Protein AF-A0A151K384-F1 (afdb_monomer_lite)

Sequence (86 aa):
LQMLEMVYGESAIKRRTVYKWVDRFKERREIVNDDARAGRPSTSRVDENIQRFGERMIAEKLGISNGSVQTILKEDLNMRKLFRQF

Structure (mmCIF, N/CA/C/O backbone):
data_AF-A0A151K384-F1
#
_entry.id   AF-A0A151K384-F1
#
loop_
_atom_site.group_PDB
_atom_site.id
_atom_site.type_symbol
_atom_site.label_atom_id
_atom_site.label_alt_id
_atom_site.label_comp_id
_atom_site.label_asym_id
_atom_site.label_entity_id
_atom_site.label_seq_id
_atom_site.pdbx_PDB_ins_code
_atom_site.Cartn_x
_atom_site.Cartn_y
_atom_site.Cartn_z
_atom_site.occupancy
_atom_site.B_iso_or_equiv
_atom_site.auth_seq_id
_atom_site.auth_comp_id
_atom_site.auth_asym_id
_atom_site.auth_atom_id
_atom_site.pdbx_PDB_model_num
ATOM 1 N N . LEU A 1 1 ? -14.736 3.509 21.229 1.00 81.75 1 LEU A N 1
ATOM 2 C CA . LEU A 1 1 ? -14.539 2.061 20.969 1.00 81.75 1 LEU A CA 1
ATOM 3 C C . LEU A 1 1 ? -15.599 1.224 21.668 1.00 81.75 1 LEU A C 1
ATOM 5 O O . LEU A 1 1 ? -16.240 0.455 20.975 1.00 81.75 1 LEU A O 1
ATOM 9 N N . GLN A 1 2 ? -15.889 1.478 22.950 1.00 88.25 2 GLN A N 1
ATOM 10 C CA . GLN A 1 2 ? -17.013 0.847 23.666 1.00 88.25 2 GLN A CA 1
ATOM 11 C C . GLN A 1 2 ? -18.360 0.944 22.926 1.00 88.25 2 GLN A C 1
ATOM 13 O O . GLN A 1 2 ? -19.106 -0.021 22.894 1.00 88.25 2 GLN A O 1
ATOM 18 N N . MET A 1 3 ? -18.654 2.063 22.249 1.00 93.12 3 MET A N 1
ATOM 19 C CA . MET A 1 3 ? -19.868 2.180 21.421 1.00 93.12 3 MET A CA 1
ATOM 20 C C . MET A 1 3 ? -19.892 1.209 20.228 1.00 93.12 3 MET A C 1
ATOM 22 O O . MET A 1 3 ? -20.949 0.699 19.883 1.00 93.12 3 MET A O 1
ATOM 26 N N . LEU A 1 4 ? -18.741 0.937 19.601 1.00 91.69 4 LEU A N 1
ATOM 27 C CA . LEU A 1 4 ? -18.658 -0.040 18.509 1.00 91.69 4 LEU A CA 1
ATOM 28 C C . LEU A 1 4 ? -18.821 -1.463 19.047 1.00 91.69 4 LEU A C 1
ATOM 30 O O . LEU A 1 4 ? -19.504 -2.263 18.425 1.00 91.69 4 LEU A O 1
ATOM 34 N N . GLU A 1 5 ? -18.243 -1.761 20.209 1.00 92.69 5 GLU A N 1
ATOM 35 C CA . GLU A 1 5 ? -18.420 -3.049 20.894 1.00 92.69 5 GLU A CA 1
ATOM 36 C C . GLU A 1 5 ? -19.876 -3.258 21.335 1.00 92.69 5 GLU A C 1
ATOM 38 O O . GLU A 1 5 ? -20.403 -4.353 21.198 1.00 92.69 5 GLU A O 1
ATOM 43 N N . MET A 1 6 ? -20.568 -2.207 21.778 1.00 94.81 6 MET A N 1
ATOM 44 C CA . MET A 1 6 ? -21.982 -2.280 22.157 1.00 94.81 6 MET A CA 1
ATOM 45 C C . MET A 1 6 ? -22.906 -2.588 20.968 1.00 94.81 6 MET A C 1
ATOM 47 O O . MET A 1 6 ? -23.903 -3.280 21.138 1.00 94.81 6 MET A O 1
ATOM 51 N N . VAL A 1 7 ? -22.589 -2.079 19.772 1.00 95.94 7 VAL A N 1
ATOM 52 C CA . VAL A 1 7 ? -23.419 -2.269 18.566 1.00 95.94 7 VAL A CA 1
ATOM 53 C C . VAL A 1 7 ? -23.049 -3.546 17.807 1.00 95.94 7 VAL A C 1
ATOM 55 O O . VAL A 1 7 ? -23.932 -4.243 17.318 1.00 95.94 7 VAL A O 1
ATOM 58 N N . TYR A 1 8 ? -21.755 -3.857 17.697 1.00 94.12 8 TYR A N 1
ATOM 59 C CA . TYR A 1 8 ? -21.246 -4.934 16.839 1.00 94.12 8 TYR A CA 1
ATOM 60 C C . TYR A 1 8 ? -20.691 -6.138 17.614 1.00 94.12 8 TYR A C 1
ATOM 62 O O . TYR A 1 8 ? -20.336 -7.141 16.993 1.00 94.12 8 TYR A O 1
ATOM 70 N N . GLY A 1 9 ? -20.598 -6.067 18.946 1.00 93.50 9 GLY A N 1
ATOM 71 C CA . GLY A 1 9 ? -20.098 -7.153 19.789 1.00 93.50 9 GLY A CA 1
ATOM 72 C C . GLY A 1 9 ? -18.723 -7.646 19.342 1.00 93.50 9 GLY A C 1
ATOM 73 O O . GLY A 1 9 ? -17.799 -6.864 19.119 1.00 93.50 9 GLY A O 1
ATOM 74 N N . GLU A 1 10 ? -18.607 -8.958 19.142 1.00 92.06 10 GLU A N 1
ATOM 75 C CA . GLU A 1 10 ? -17.383 -9.615 18.663 1.00 92.06 10 GLU A CA 1
ATOM 76 C C . GLU A 1 10 ? -17.010 -9.253 17.217 1.00 92.06 10 GLU A C 1
ATOM 78 O O . GLU A 1 10 ? -15.850 -9.373 16.825 1.00 92.06 10 GLU A O 1
ATOM 83 N N . SER A 1 11 ? -17.972 -8.764 16.429 1.00 94.00 11 SER A N 1
ATOM 84 C CA . SER A 1 11 ? -17.730 -8.282 15.063 1.00 94.00 11 SER A CA 1
ATOM 85 C C . SER A 1 11 ? -17.224 -6.837 15.025 1.00 94.00 11 SER A C 1
ATOM 87 O O . SER A 1 11 ? -16.970 -6.297 13.946 1.00 94.00 11 SER A O 1
ATOM 89 N N . ALA A 1 12 ? -17.065 -6.184 16.182 1.00 94.44 12 ALA A N 1
ATOM 90 C CA . ALA A 1 12 ? -16.532 -4.834 16.248 1.00 94.44 12 ALA A CA 1
ATOM 91 C C . ALA A 1 12 ? -15.098 -4.764 15.700 1.00 94.44 12 ALA A C 1
ATOM 93 O O . ALA A 1 12 ? -14.237 -5.612 15.950 1.00 94.44 12 ALA A O 1
ATOM 94 N N . ILE A 1 13 ? -14.816 -3.687 14.967 1.00 92.88 13 ILE A N 1
ATOM 95 C CA . ILE A 1 13 ? -13.483 -3.443 14.422 1.00 92.88 13 ILE A CA 1
ATOM 96 C C . ILE A 1 13 ? -12.481 -3.285 15.576 1.00 92.88 13 ILE A C 1
ATOM 98 O O . ILE A 1 13 ? -12.681 -2.497 16.503 1.00 92.88 13 ILE A O 1
ATOM 102 N N . LYS A 1 14 ? -11.349 -3.996 15.486 1.00 93.06 14 LYS A N 1
ATOM 103 C CA . LYS A 1 14 ? -10.276 -3.953 16.492 1.00 93.06 14 LYS A CA 1
ATOM 104 C C . LYS A 1 14 ? -9.788 -2.522 16.733 1.00 93.06 14 LYS A C 1
ATOM 106 O O . LYS A 1 14 ? -9.577 -1.760 15.786 1.00 93.06 14 LYS A O 1
ATOM 111 N N . ARG A 1 15 ? -9.459 -2.201 17.994 1.00 92.12 15 ARG A N 1
ATOM 112 C CA . ARG A 1 15 ? -8.964 -0.872 18.413 1.00 92.12 15 ARG A CA 1
ATOM 113 C C . ARG A 1 15 ? -7.860 -0.314 17.504 1.00 92.12 15 ARG A C 1
ATOM 115 O O . ARG A 1 15 ? -7.936 0.842 17.105 1.00 92.12 15 ARG A O 1
ATOM 122 N N . ARG A 1 16 ? -6.862 -1.135 17.140 1.00 93.94 16 ARG A N 1
ATOM 123 C CA . ARG A 1 16 ? -5.744 -0.729 16.258 1.00 93.94 16 ARG A CA 1
ATOM 124 C C . ARG A 1 16 ? -6.220 -0.227 14.892 1.00 93.94 16 ARG A C 1
ATOM 126 O O . ARG A 1 16 ? -5.703 0.766 14.394 1.00 93.94 16 ARG A O 1
ATOM 133 N N . THR A 1 17 ? -7.209 -0.892 14.304 1.00 93.12 17 THR A N 1
ATOM 134 C CA . THR A 1 17 ? -7.761 -0.512 13.000 1.00 93.12 17 THR A CA 1
ATOM 135 C C . THR A 1 17 ? -8.538 0.798 13.102 1.00 93.12 17 THR A C 1
ATOM 137 O O . THR A 1 17 ? -8.389 1.648 12.233 1.00 93.12 17 THR A O 1
ATOM 140 N N . VAL A 1 18 ? -9.293 1.012 14.185 1.00 93.19 18 VAL A N 1
ATOM 141 C CA . VAL A 1 18 ? -10.003 2.281 14.418 1.00 93.19 18 VAL A CA 1
ATOM 142 C C . VAL A 1 18 ? -9.033 3.457 14.529 1.00 93.19 18 VAL A C 1
ATOM 144 O O . VAL A 1 18 ? -9.252 4.471 13.878 1.00 93.19 18 VAL A O 1
ATOM 147 N N . TYR A 1 19 ? -7.931 3.322 15.275 1.00 94.38 19 TYR A N 1
ATOM 148 C CA . TYR A 1 19 ? -6.931 4.396 15.357 1.00 94.38 19 TYR A CA 1
ATOM 149 C C . TYR A 1 19 ? -6.283 4.700 14.000 1.00 94.38 19 TYR A C 1
ATOM 151 O O . TYR A 1 19 ? -6.175 5.865 13.636 1.00 94.38 19 TYR A O 1
ATOM 159 N N . LYS A 1 20 ? -5.973 3.672 13.197 1.00 93.94 20 LYS A N 1
ATOM 160 C CA . LYS A 1 20 ? -5.476 3.864 11.823 1.00 93.94 20 LYS A CA 1
ATOM 161 C C . LYS A 1 20 ? -6.445 4.691 10.963 1.00 93.94 20 LYS A C 1
ATOM 163 O O . LYS A 1 20 ? -6.006 5.517 10.168 1.00 93.94 20 LYS A O 1
ATOM 168 N N . TRP A 1 21 ? -7.752 4.472 11.106 1.00 92.69 21 TRP A N 1
ATOM 169 C CA . TRP A 1 21 ? -8.775 5.259 10.411 1.00 92.69 21 TRP A CA 1
ATOM 170 C C . TRP A 1 21 ? -8.892 6.689 10.942 1.00 92.69 21 TRP A C 1
ATOM 172 O 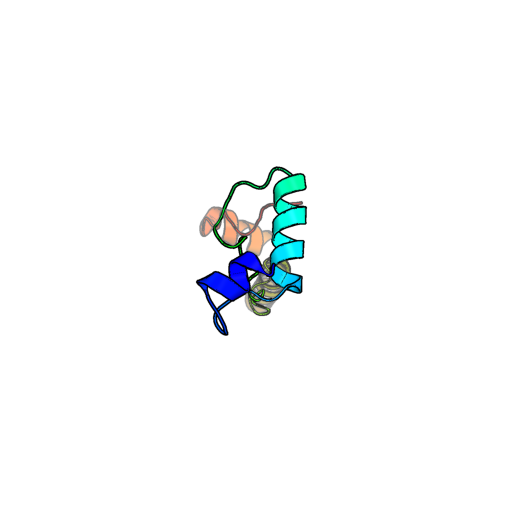O . TRP A 1 21 ? -9.042 7.611 10.146 1.00 92.69 21 TRP A O 1
ATOM 182 N N . VAL A 1 22 ? -8.773 6.888 12.259 1.00 92.75 22 VAL A N 1
ATOM 183 C CA . VAL A 1 22 ? -8.751 8.227 12.872 1.00 92.75 22 VAL A CA 1
ATOM 184 C C . VAL A 1 22 ? -7.586 9.059 12.335 1.00 92.75 22 VAL A C 1
ATOM 186 O O . VAL A 1 22 ? -7.782 10.228 12.011 1.00 92.75 22 VAL A O 1
ATOM 189 N N . ASP A 1 23 ? -6.397 8.474 12.199 1.00 94.81 23 ASP A N 1
ATOM 190 C CA . ASP A 1 23 ? -5.231 9.192 11.675 1.00 94.81 23 ASP A CA 1
ATOM 191 C C . ASP A 1 23 ? -5.409 9.558 10.196 1.00 94.81 23 ASP A C 1
ATOM 193 O O . ASP A 1 23 ? -5.218 10.712 9.822 1.00 94.81 23 ASP A O 1
ATOM 197 N N . ARG A 1 24 ? -5.927 8.635 9.377 1.00 94.00 24 ARG A N 1
ATOM 198 C CA . ARG A 1 24 ? -6.284 8.918 7.974 1.00 94.00 24 ARG A CA 1
ATOM 199 C C . ARG A 1 24 ? -7.323 10.027 7.841 1.00 94.00 24 ARG A C 1
ATOM 201 O O . ARG A 1 24 ? -7.237 10.862 6.945 1.00 94.00 24 ARG A O 1
ATOM 208 N N . PHE A 1 25 ? -8.300 10.062 8.741 1.00 91.25 25 PHE A N 1
ATOM 209 C CA . PHE A 1 25 ? -9.301 11.120 8.744 1.00 91.25 25 PHE A CA 1
ATOM 210 C C . PHE A 1 25 ? -8.685 12.486 9.088 1.00 91.25 25 PHE A C 1
ATOM 212 O O . PHE A 1 25 ? -9.003 13.481 8.441 1.00 91.25 25 PHE A O 1
ATOM 219 N N . LYS A 1 26 ? -7.741 12.543 10.041 1.00 95.12 26 LYS A N 1
ATOM 220 C CA . LYS A 1 26 ? -6.969 13.770 10.335 1.00 95.12 26 LYS A CA 1
ATOM 221 C C . LYS A 1 26 ? -6.135 14.235 9.138 1.00 95.12 26 LYS A C 1
ATOM 223 O O . LYS A 1 26 ? -5.985 15.435 8.935 1.00 95.12 26 LYS A O 1
ATOM 228 N N . GLU A 1 27 ? -5.653 13.300 8.323 1.00 95.31 27 GLU A N 1
ATOM 229 C CA . GLU A 1 27 ? -4.972 13.561 7.046 1.00 95.31 27 GLU A CA 1
ATOM 230 C C . GLU A 1 27 ? -5.935 13.984 5.914 1.00 95.31 27 GLU A C 1
ATOM 232 O O . GLU A 1 27 ? -5.518 14.109 4.765 1.00 95.31 27 GLU A O 1
ATOM 237 N N . ARG A 1 28 ? -7.220 14.229 6.220 1.00 93.25 28 ARG A N 1
ATOM 238 C CA . ARG A 1 28 ? -8.284 14.593 5.265 1.00 93.25 28 ARG A CA 1
ATOM 239 C C . ARG A 1 28 ? -8.554 13.526 4.197 1.00 93.25 28 ARG A C 1
ATOM 241 O O . ARG A 1 28 ? -9.048 13.829 3.113 1.00 93.25 28 ARG A O 1
ATOM 248 N N . ARG A 1 29 ? -8.255 12.257 4.487 1.00 91.19 29 ARG A N 1
ATOM 249 C CA . ARG A 1 29 ? -8.585 11.131 3.607 1.00 91.19 29 ARG A CA 1
ATOM 250 C C . ARG A 1 29 ? -10.031 10.702 3.842 1.00 91.19 29 ARG A C 1
ATOM 252 O O . ARG A 1 29 ? -10.316 9.929 4.751 1.00 91.19 29 ARG A O 1
ATOM 259 N N . GLU A 1 30 ? -10.931 11.175 2.986 1.00 89.38 30 GLU A N 1
A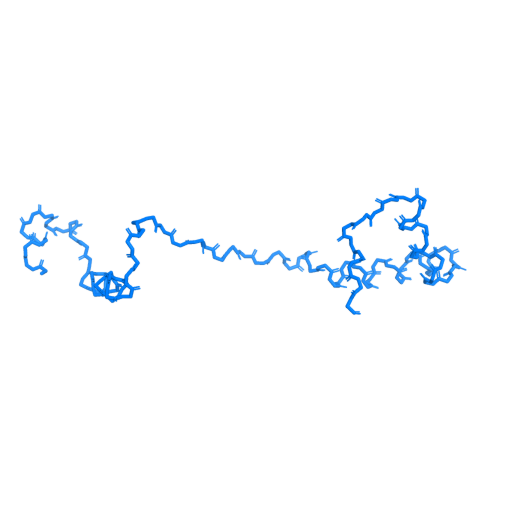TOM 260 C CA . GLU A 1 30 ? -12.377 10.885 3.059 1.00 89.38 30 GLU A CA 1
ATOM 261 C C . GLU A 1 30 ? -12.801 9.628 2.278 1.00 89.38 30 GLU A C 1
ATOM 263 O O . GLU A 1 30 ? -13.925 9.147 2.405 1.00 89.38 30 GLU A O 1
ATOM 268 N N . ILE A 1 31 ? -11.899 9.058 1.475 1.00 90.75 31 ILE A N 1
ATOM 269 C CA . ILE A 1 31 ? -12.160 7.828 0.717 1.00 90.75 31 ILE A CA 1
ATOM 270 C C . ILE A 1 31 ? -12.359 6.673 1.706 1.00 90.75 31 ILE A C 1
ATOM 272 O O . ILE A 1 31 ? -11.524 6.467 2.580 1.00 90.75 31 ILE A O 1
ATOM 276 N N . VAL A 1 32 ? -13.436 5.897 1.570 1.00 89.06 32 VAL A N 1
ATOM 277 C CA . VAL A 1 32 ? -13.709 4.719 2.426 1.00 89.06 32 VAL A CA 1
ATOM 278 C C . VAL A 1 32 ? -13.152 3.426 1.820 1.00 89.06 32 VAL A C 1
ATOM 280 O O . VAL A 1 32 ? -12.875 2.464 2.531 1.00 89.06 32 VAL A O 1
ATOM 283 N N . ASN A 1 33 ? -12.926 3.405 0.508 1.00 90.50 33 ASN A N 1
ATOM 284 C CA . ASN A 1 33 ? -12.347 2.252 -0.179 1.00 90.50 33 ASN A CA 1
ATOM 285 C C . ASN A 1 33 ? -10.900 1.998 0.260 1.00 90.50 33 ASN A C 1
ATOM 287 O O . ASN A 1 33 ? -10.222 2.907 0.740 1.00 90.50 33 ASN A O 1
ATOM 291 N N . ASP A 1 34 ? -10.410 0.772 0.081 1.00 86.75 34 ASP A N 1
ATOM 292 C CA . ASP A 1 34 ? -8.991 0.454 0.261 1.00 86.75 34 ASP A CA 1
ATOM 293 C C . ASP A 1 34 ? -8.125 1.284 -0.700 1.00 86.75 34 ASP A C 1
ATOM 295 O O . ASP A 1 34 ? -8.522 1.567 -1.832 1.00 86.75 34 ASP A O 1
ATOM 299 N N . ASP A 1 35 ? -6.918 1.654 -0.261 1.00 85.69 35 ASP A N 1
ATOM 300 C CA . ASP A 1 35 ? -5.924 2.200 -1.188 1.00 85.69 35 ASP A CA 1
ATOM 301 C C . ASP A 1 35 ? -5.547 1.133 -2.223 1.00 85.69 35 ASP A C 1
ATOM 303 O O . ASP A 1 35 ? -5.663 -0.073 -1.970 1.00 85.69 35 ASP A O 1
ATOM 307 N N . ALA A 1 36 ? -5.039 1.575 -3.375 1.00 85.75 36 ALA A N 1
ATOM 308 C CA . ALA A 1 36 ? -4.475 0.665 -4.358 1.00 85.75 36 ALA A CA 1
ATOM 309 C C . ALA A 1 36 ? -3.446 -0.247 -3.675 1.00 85.75 36 ALA A C 1
ATOM 311 O O . ALA A 1 36 ? -2.442 0.207 -3.121 1.00 85.75 36 ALA A O 1
ATOM 312 N N . ARG A 1 37 ? -3.714 -1.554 -3.685 1.00 82.88 37 ARG A N 1
ATOM 313 C CA . ARG A 1 37 ? -2.774 -2.532 -3.148 1.00 82.88 37 ARG A CA 1
ATOM 314 C C . ARG A 1 37 ? -1.591 -2.578 -4.099 1.00 82.88 37 ARG A C 1
ATOM 316 O O . ARG A 1 37 ? -1.778 -2.794 -5.296 1.00 82.88 37 ARG A O 1
ATOM 323 N N . ALA A 1 38 ? -0.385 -2.406 -3.567 1.00 74.12 38 ALA A N 1
ATOM 324 C CA . ALA A 1 38 ? 0.814 -2.770 -4.299 1.00 74.12 38 ALA A CA 1
ATOM 325 C C . ALA A 1 38 ? 0.708 -4.269 -4.605 1.00 74.12 38 ALA A C 1
ATOM 327 O O . ALA A 1 38 ? 0.858 -5.116 -3.722 1.00 74.12 38 ALA A O 1
ATOM 328 N N . GLY A 1 39 ? 0.336 -4.594 -5.842 1.00 77.38 39 GLY A N 1
ATOM 329 C CA . GLY A 1 39 ? 0.389 -5.962 -6.326 1.00 77.38 39 GLY A CA 1
ATOM 330 C C . GLY A 1 39 ? 1.827 -6.465 -6.254 1.00 77.38 39 GLY A C 1
ATOM 331 O O . GLY A 1 39 ? 2.775 -5.680 -6.197 1.00 77.38 39 GLY A O 1
ATOM 332 N N . ARG A 1 40 ? 2.009 -7.785 -6.276 1.00 72.00 40 ARG A N 1
ATOM 333 C CA . ARG A 1 40 ? 3.347 -8.359 -6.429 1.00 72.00 40 ARG A CA 1
ATOM 334 C C . ARG A 1 40 ? 3.957 -7.807 -7.729 1.00 72.00 40 ARG A C 1
ATOM 336 O O . ARG A 1 40 ? 3.360 -8.031 -8.785 1.00 72.00 40 ARG A O 1
ATOM 343 N N . PRO A 1 41 ? 5.122 -7.135 -7.694 1.00 60.28 41 PRO A N 1
ATOM 344 C CA . PRO A 1 41 ? 5.842 -6.835 -8.919 1.00 60.28 41 PRO A CA 1
ATOM 345 C C . PRO A 1 41 ? 6.136 -8.168 -9.608 1.00 60.28 41 PRO A C 1
ATOM 347 O O . PRO A 1 41 ? 6.687 -9.083 -8.989 1.00 60.28 41 PRO A O 1
ATOM 350 N N . SER A 1 42 ? 5.722 -8.319 -10.865 1.00 54.44 42 SER A N 1
ATOM 351 C CA . SER A 1 42 ? 6.087 -9.506 -11.630 1.00 54.44 42 SER A CA 1
ATOM 352 C C . SER A 1 42 ? 7.596 -9.474 -11.843 1.00 54.44 42 SER A C 1
ATOM 354 O O . SER A 1 42 ? 8.099 -8.712 -12.662 1.00 54.44 42 SER A O 1
ATOM 356 N N . THR A 1 43 ? 8.335 -10.314 -11.122 1.00 53.09 43 THR A N 1
ATOM 357 C CA . THR A 1 43 ? 9.796 -10.445 -11.258 1.00 53.09 43 THR A CA 1
ATOM 358 C C . THR A 1 43 ? 10.220 -10.946 -12.643 1.00 53.09 43 THR A C 1
ATOM 360 O O . THR A 1 43 ? 11.399 -10.911 -12.969 1.00 53.09 43 THR A O 1
ATOM 363 N N . SER A 1 44 ? 9.268 -11.393 -13.470 1.00 53.22 44 SER A N 1
ATOM 364 C CA . SER A 1 44 ? 9.489 -11.779 -14.871 1.00 53.22 44 SER A CA 1
ATOM 365 C C . SER A 1 44 ? 9.405 -10.611 -15.861 1.00 53.22 44 SER A C 1
ATOM 367 O O . SER A 1 44 ? 9.798 -10.763 -17.014 1.00 53.22 44 SER A O 1
ATOM 369 N N . ARG A 1 45 ? 8.882 -9.453 -15.437 1.00 50.53 45 ARG A N 1
ATOM 370 C CA . ARG A 1 45 ? 8.635 -8.290 -16.296 1.00 50.53 45 ARG A CA 1
ATOM 371 C C . ARG A 1 45 ? 9.100 -7.002 -15.631 1.00 50.53 45 ARG A C 1
ATOM 373 O O . ARG A 1 45 ? 8.292 -6.155 -15.268 1.00 50.53 45 ARG A O 1
ATOM 380 N N . VAL A 1 46 ? 10.409 -6.873 -15.461 1.00 57.62 46 VAL A N 1
ATOM 381 C CA . VAL A 1 46 ? 11.027 -5.559 -15.259 1.00 57.62 46 VAL A CA 1
ATOM 382 C C . VAL A 1 46 ? 11.433 -5.072 -16.646 1.00 57.62 46 VAL A C 1
ATOM 384 O O . VAL A 1 46 ? 12.208 -5.760 -17.313 1.00 57.62 46 VAL A O 1
ATOM 387 N N . ASP A 1 47 ? 10.872 -3.947 -17.097 1.00 58.88 47 ASP A N 1
ATOM 388 C CA . ASP A 1 47 ? 11.057 -3.425 -18.464 1.00 58.88 47 ASP A CA 1
ATOM 389 C C . ASP A 1 47 ? 12.544 -3.296 -18.833 1.00 58.88 47 ASP A C 1
ATOM 391 O O . ASP A 1 47 ? 12.952 -3.690 -19.923 1.00 58.88 47 ASP A O 1
ATOM 395 N N . GLU A 1 48 ? 13.3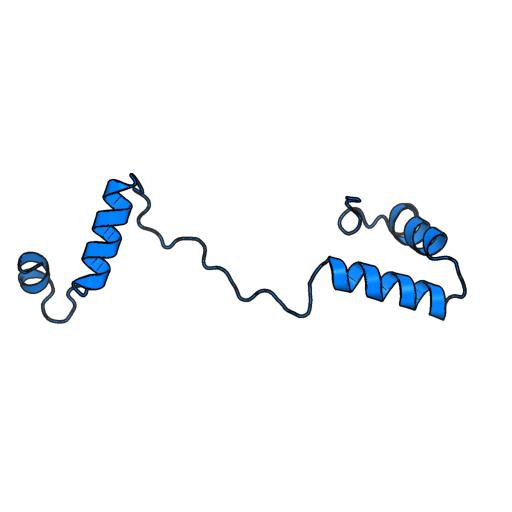72 -2.883 -17.872 1.00 58.69 48 GLU A N 1
ATOM 396 C CA . GLU A 1 48 ? 14.826 -2.765 -18.018 1.00 58.69 48 GLU A CA 1
ATOM 397 C C . GLU A 1 48 ? 15.512 -4.107 -18.341 1.00 58.69 48 GLU A C 1
ATOM 399 O O . GLU A 1 48 ? 16.380 -4.183 -19.214 1.00 58.69 48 GLU A O 1
ATOM 404 N N . ASN A 1 49 ? 15.088 -5.195 -17.688 1.00 59.59 49 ASN A N 1
ATOM 405 C CA . ASN A 1 49 ? 15.667 -6.524 -17.897 1.00 59.59 49 ASN A CA 1
ATOM 406 C C . ASN A 1 49 ? 15.195 -7.151 -19.214 1.00 5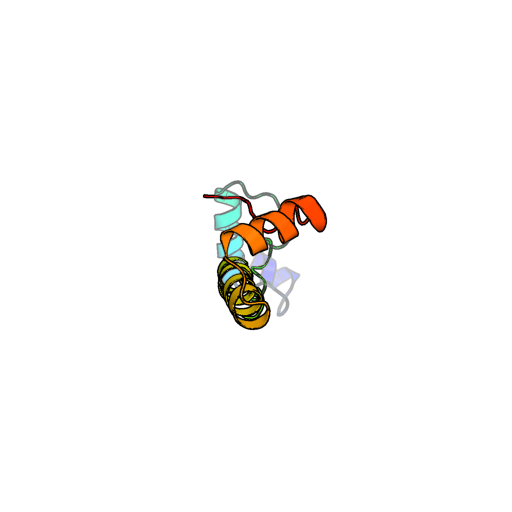9.59 49 ASN A C 1
ATOM 408 O O . ASN A 1 49 ? 15.986 -7.813 -19.886 1.00 59.59 49 ASN A O 1
ATOM 412 N N . ILE A 1 50 ? 13.934 -6.934 -19.604 1.00 61.97 50 ILE A N 1
ATOM 413 C CA . ILE A 1 50 ? 13.391 -7.420 -20.884 1.00 61.97 50 ILE A CA 1
ATOM 414 C C . ILE A 1 50 ? 14.097 -6.736 -22.052 1.00 61.97 50 ILE A C 1
ATOM 416 O O . ILE A 1 50 ? 14.510 -7.403 -23.000 1.00 61.97 50 ILE A O 1
ATOM 420 N N . GLN A 1 51 ? 14.256 -5.419 -21.965 1.00 63.25 51 GLN A N 1
ATOM 421 C CA . GLN A 1 51 ? 14.852 -4.617 -23.019 1.00 63.25 51 GLN A CA 1
ATOM 422 C C . GLN A 1 51 ? 16.338 -4.957 -23.201 1.00 63.25 51 GLN A C 1
ATOM 424 O O . GLN A 1 51 ? 16.773 -5.355 -24.283 1.00 63.25 51 GLN A O 1
ATOM 429 N N . ARG A 1 52 ? 17.111 -4.914 -22.110 1.00 63.38 52 ARG A N 1
ATOM 430 C CA . ARG A 1 52 ? 18.566 -5.095 -22.165 1.00 63.38 52 ARG A CA 1
ATOM 431 C C . ARG A 1 52 ? 18.990 -6.530 -22.485 1.00 63.38 52 ARG A C 1
ATOM 433 O O . ARG A 1 52 ? 19.976 -6.730 -23.194 1.00 63.38 52 ARG A O 1
ATOM 440 N N . PHE A 1 53 ? 18.270 -7.534 -21.976 1.00 66.12 53 PHE A N 1
ATOM 441 C CA . PHE A 1 53 ? 18.570 -8.940 -22.271 1.00 66.12 53 PHE A CA 1
ATOM 442 C C . PHE A 1 53 ? 18.069 -9.354 -23.661 1.00 66.12 53 PHE A C 1
ATOM 444 O O . PHE A 1 53 ? 18.765 -10.079 -24.373 1.00 66.12 53 PHE A O 1
ATOM 451 N N . GLY A 1 54 ? 16.895 -8.858 -24.067 1.00 73.31 54 GLY A N 1
ATOM 452 C CA . GLY A 1 54 ? 16.300 -9.139 -25.371 1.00 73.31 54 GLY A CA 1
ATOM 453 C C . GLY A 1 54 ? 17.145 -8.614 -26.527 1.00 73.31 54 GLY A C 1
ATOM 454 O O . GLY A 1 54 ? 17.497 -9.385 -27.415 1.00 73.31 54 GLY A O 1
ATOM 455 N N . GLU A 1 55 ? 17.538 -7.338 -26.496 1.00 76.62 55 GLU A N 1
ATOM 456 C CA . GLU A 1 55 ? 18.314 -6.719 -27.582 1.00 76.62 55 GLU A CA 1
ATOM 457 C C . GLU A 1 55 ? 19.655 -7.409 -27.810 1.00 76.62 55 GLU A C 1
ATOM 459 O O . GLU A 1 55 ? 19.984 -7.755 -28.944 1.00 76.62 55 GLU A O 1
ATOM 464 N N . ARG A 1 56 ? 20.401 -7.669 -26.729 1.00 79.88 56 ARG A N 1
ATOM 465 C CA . ARG A 1 56 ? 21.723 -8.293 -26.827 1.00 79.88 56 ARG A CA 1
ATOM 466 C C . ARG A 1 56 ? 21.638 -9.715 -27.379 1.00 79.88 56 ARG A C 1
ATOM 468 O O . ARG A 1 56 ? 22.460 -10.083 -28.209 1.00 79.88 56 ARG A O 1
ATOM 475 N N . MET A 1 57 ? 20.638 -10.497 -26.965 1.00 81.62 57 MET A N 1
ATOM 476 C CA . MET A 1 57 ? 20.435 -11.840 -27.519 1.00 81.62 57 MET A CA 1
ATOM 477 C C . MET A 1 57 ? 20.020 -11.814 -28.990 1.00 81.62 57 MET A C 1
ATOM 479 O O . MET A 1 57 ? 20.431 -12.690 -29.748 1.00 81.62 57 MET A O 1
ATOM 483 N N . ILE A 1 58 ? 19.191 -10.850 -29.400 1.00 83.38 58 ILE A N 1
ATOM 484 C CA . ILE A 1 58 ? 18.773 -10.711 -30.801 1.00 83.38 58 ILE A CA 1
ATOM 485 C C . ILE A 1 58 ? 19.978 -10.326 -31.665 1.00 83.38 58 ILE A C 1
ATOM 487 O O . ILE A 1 58 ? 20.200 -10.951 -32.699 1.00 83.38 58 ILE A O 1
ATOM 491 N N . ALA A 1 59 ? 20.783 -9.363 -31.213 1.00 86.00 59 ALA A N 1
ATOM 492 C CA . ALA A 1 59 ? 22.015 -8.949 -31.877 1.00 86.00 59 ALA A CA 1
ATOM 493 C C . ALA A 1 59 ? 22.995 -10.117 -32.047 1.00 86.00 59 ALA A C 1
ATOM 495 O O . ALA A 1 59 ? 23.488 -10.352 -33.146 1.00 86.00 59 ALA A O 1
ATOM 496 N N . GLU A 1 60 ? 23.219 -10.898 -30.988 1.00 86.88 60 GLU A N 1
ATOM 497 C CA . GLU A 1 60 ? 24.110 -12.062 -31.011 1.00 86.88 60 GLU A CA 1
ATOM 498 C C . GLU A 1 60 ? 23.596 -13.173 -31.938 1.00 86.88 60 GLU A C 1
ATOM 500 O O . GLU A 1 60 ? 24.353 -13.704 -32.746 1.00 86.88 60 GLU A O 1
ATOM 505 N N . LYS A 1 61 ? 22.296 -13.496 -31.880 1.00 89.25 61 LYS A N 1
ATOM 506 C CA . LYS A 1 61 ? 21.684 -14.530 -32.734 1.00 89.25 61 LYS A CA 1
ATOM 507 C C . LYS A 1 61 ? 21.668 -14.157 -34.213 1.00 89.25 61 LYS A C 1
ATOM 509 O O . LYS A 1 61 ? 21.780 -15.045 -35.052 1.00 89.25 61 LYS A O 1
ATOM 514 N N . LEU A 1 62 ? 21.462 -12.880 -34.526 1.00 86.94 62 LEU A N 1
ATOM 515 C CA . LEU A 1 62 ? 21.366 -12.392 -35.902 1.00 86.94 62 LEU A CA 1
ATOM 516 C C . LEU A 1 62 ? 22.704 -11.864 -36.441 1.00 86.94 62 LEU A C 1
ATOM 518 O O . LEU A 1 62 ? 22.793 -11.563 -37.627 1.00 86.94 62 LEU A O 1
ATOM 522 N N . GLY A 1 63 ? 23.735 -11.751 -35.599 1.00 89.75 63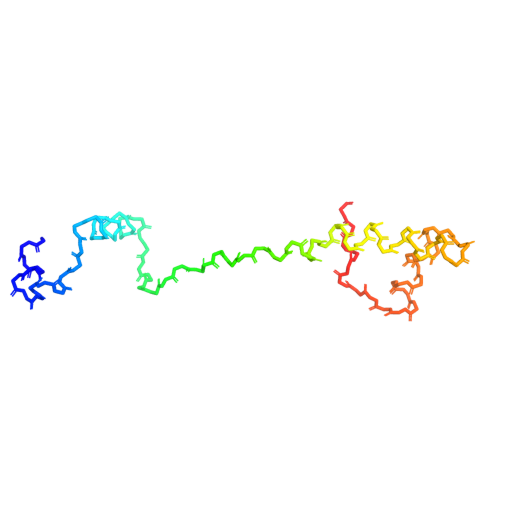 GLY A N 1
ATOM 523 C CA . GLY A 1 63 ? 25.045 -11.219 -35.980 1.00 89.75 63 GLY A CA 1
ATOM 524 C C . GLY A 1 63 ? 25.020 -9.739 -36.373 1.00 89.75 63 GLY A C 1
ATOM 525 O O . GLY A 1 63 ? 25.861 -9.300 -37.155 1.00 89.75 63 GLY A O 1
ATOM 526 N N . ILE A 1 64 ? 24.053 -8.968 -35.869 1.00 89.88 64 ILE A N 1
ATOM 527 C CA . ILE A 1 64 ? 23.862 -7.550 -36.209 1.00 89.88 64 ILE A CA 1
ATOM 528 C C . ILE A 1 64 ? 24.137 -6.652 -35.004 1.00 89.88 64 ILE A C 1
ATOM 530 O O . ILE A 1 64 ? 24.119 -7.092 -33.858 1.00 89.88 64 ILE A O 1
ATOM 534 N N . SER A 1 65 ? 24.390 -5.367 -35.250 1.00 89.56 65 SER A N 1
ATOM 535 C CA . SER A 1 65 ? 24.660 -4.420 -34.165 1.00 89.56 65 SER A CA 1
ATOM 536 C C . SER A 1 65 ? 23.415 -4.162 -33.301 1.00 89.56 65 SER A C 1
ATOM 538 O O . SER A 1 65 ? 22.292 -4.156 -33.808 1.00 89.56 65 SER A O 1
ATOM 540 N N . ASN A 1 66 ? 23.606 -3.855 -32.011 1.00 83.00 66 ASN A N 1
ATOM 541 C CA . ASN A 1 66 ? 22.506 -3.439 -31.126 1.00 83.00 66 ASN A CA 1
ATOM 542 C C . ASN A 1 66 ? 21.743 -2.222 -31.682 1.00 83.00 66 ASN A C 1
ATOM 544 O O . ASN A 1 66 ? 20.527 -2.155 -31.547 1.00 83.00 66 ASN A O 1
ATOM 548 N N . GLY A 1 67 ? 22.436 -1.285 -32.342 1.00 84.94 67 GLY A N 1
ATOM 549 C CA . GLY A 1 67 ? 21.794 -0.138 -32.993 1.00 84.94 67 GLY A CA 1
ATOM 550 C C . GLY A 1 67 ? 20.831 -0.571 -34.100 1.00 84.94 67 GLY A C 1
ATOM 551 O O . GLY A 1 67 ? 19.700 -0.102 -34.146 1.00 84.94 67 GLY A O 1
ATOM 552 N N . SER A 1 68 ? 21.232 -1.545 -34.920 1.00 86.81 68 SER A N 1
ATOM 553 C CA . SER A 1 68 ? 20.373 -2.132 -35.957 1.00 86.81 68 SER A CA 1
ATOM 554 C C . SER A 1 68 ? 19.151 -2.836 -35.360 1.00 86.81 68 SER A C 1
ATOM 556 O O . SER A 1 68 ? 18.048 -2.674 -35.872 1.00 86.81 68 SER A O 1
ATOM 558 N N . VAL A 1 69 ? 19.314 -3.565 -34.248 1.00 87.00 69 VAL A N 1
ATOM 559 C CA . VAL A 1 69 ? 18.183 -4.172 -33.521 1.00 87.00 69 VAL A CA 1
ATOM 560 C C . VAL A 1 69 ? 17.202 -3.098 -33.048 1.00 87.00 69 VAL A C 1
ATOM 562 O O . VAL A 1 69 ? 15.996 -3.249 -33.224 1.00 87.00 69 VAL A O 1
ATOM 565 N N . GLN A 1 70 ? 17.699 -1.992 -32.489 1.00 83.06 70 GLN A N 1
ATOM 566 C CA . GLN A 1 70 ? 16.852 -0.888 -32.030 1.00 83.06 70 GLN A CA 1
ATOM 567 C C . GLN A 1 70 ? 16.093 -0.215 -33.176 1.00 83.06 70 GLN A C 1
ATOM 569 O O . GLN A 1 70 ? 14.909 0.081 -33.010 1.00 83.06 70 GLN A O 1
ATOM 574 N N . THR A 1 71 ? 16.739 -0.006 -34.325 1.00 85.25 71 THR A N 1
ATOM 575 C CA . THR A 1 71 ? 16.095 0.516 -35.538 1.00 85.25 71 THR A CA 1
ATOM 576 C C . THR A 1 71 ? 14.971 -0.410 -35.995 1.00 85.25 71 THR A C 1
ATOM 578 O O . THR A 1 71 ? 13.838 0.043 -36.112 1.00 85.25 71 THR A O 1
ATOM 581 N N . ILE A 1 72 ? 15.227 -1.716 -36.123 1.00 85.88 72 ILE A N 1
ATOM 582 C CA . ILE A 1 72 ? 14.212 -2.690 -36.559 1.00 85.88 72 ILE A CA 1
ATOM 583 C C . ILE A 1 72 ? 13.028 -2.735 -35.585 1.00 85.88 72 ILE A C 1
ATOM 585 O O . ILE A 1 72 ? 11.867 -2.699 -35.990 1.00 85.88 72 ILE A O 1
ATOM 589 N N . LEU A 1 73 ? 13.293 -2.777 -34.275 1.00 83.44 73 LEU A N 1
ATOM 590 C CA . LEU A 1 73 ? 12.230 -2.815 -33.266 1.00 83.44 73 LEU A CA 1
ATOM 591 C C . LEU A 1 73 ? 11.360 -1.546 -33.294 1.00 83.44 73 LEU A C 1
ATOM 593 O O . LEU A 1 73 ? 10.141 -1.628 -33.114 1.00 83.44 73 LEU A O 1
ATOM 597 N N . LYS A 1 74 ? 11.965 -0.370 -33.500 1.00 81.44 74 LYS A N 1
ATOM 598 C CA . LYS A 1 74 ? 11.265 0.922 -33.473 1.00 81.44 74 LYS A CA 1
ATOM 599 C C . LYS A 1 74 ? 10.581 1.267 -34.793 1.00 81.44 74 LYS A C 1
ATOM 601 O O . LYS A 1 74 ? 9.433 1.704 -34.762 1.00 81.44 74 LYS A O 1
ATOM 606 N N . GLU A 1 75 ? 11.276 1.108 -35.911 1.00 82.62 75 GLU A N 1
ATOM 607 C CA . GLU A 1 75 ? 10.879 1.624 -37.225 1.00 82.62 75 GLU A CA 1
ATOM 608 C C . GLU A 1 75 ? 10.136 0.564 -38.040 1.00 82.62 75 GLU A C 1
ATOM 610 O O . GLU A 1 75 ? 9.028 0.831 -38.505 1.00 82.62 75 GLU A O 1
ATOM 615 N N . ASP A 1 76 ? 10.667 -0.659 -38.114 1.00 83.81 76 ASP A N 1
ATOM 616 C CA . ASP A 1 76 ? 10.068 -1.735 -38.917 1.00 83.81 76 ASP A CA 1
ATOM 617 C C . ASP A 1 76 ? 8.937 -2.460 -38.170 1.00 83.81 76 ASP A C 1
ATOM 619 O O . ASP A 1 76 ? 7.908 -2.811 -38.749 1.00 83.81 76 ASP A O 1
ATOM 623 N N . LEU A 1 77 ? 9.105 -2.670 -36.858 1.00 82.00 77 LEU A N 1
ATOM 624 C CA . LEU A 1 77 ? 8.149 -3.390 -36.002 1.00 82.00 77 LEU A CA 1
ATOM 625 C C . LEU A 1 77 ? 7.271 -2.465 -35.143 1.00 82.00 77 LEU A C 1
ATOM 627 O O . LEU A 1 77 ? 6.387 -2.938 -34.424 1.00 82.00 77 LEU A O 1
ATOM 631 N N . ASN A 1 78 ? 7.473 -1.146 -35.234 1.00 72.25 78 ASN A N 1
ATOM 632 C CA . ASN A 1 78 ? 6.629 -0.107 -34.633 1.00 72.25 78 ASN A CA 1
ATOM 633 C C . ASN A 1 78 ? 6.399 -0.259 -33.108 1.00 72.25 78 ASN A C 1
ATOM 635 O O . ASN A 1 78 ? 5.331 0.084 -32.578 1.00 72.25 78 ASN A O 1
ATOM 639 N N . MET A 1 79 ? 7.392 -0.775 -32.370 1.00 77.12 79 MET A N 1
ATOM 640 C CA . MET A 1 79 ? 7.299 -1.030 -30.925 1.00 77.12 79 MET A CA 1
ATOM 641 C C . MET A 1 79 ? 7.499 0.252 -30.098 1.00 77.12 79 MET A C 1
ATOM 643 O O . MET A 1 79 ? 8.535 0.491 -29.480 1.00 77.12 79 MET A O 1
ATOM 647 N N . ARG A 1 80 ? 6.453 1.083 -30.033 1.00 61.75 80 ARG A N 1
ATOM 648 C CA . ARG A 1 80 ? 6.472 2.433 -29.429 1.00 61.75 80 ARG A CA 1
ATOM 649 C C . ARG A 1 80 ? 6.558 2.512 -27.894 1.00 61.75 80 ARG A C 1
ATOM 651 O O . ARG A 1 80 ? 6.734 3.604 -27.365 1.00 61.75 80 ARG A O 1
ATOM 658 N N . LYS A 1 81 ? 6.404 1.404 -27.155 1.00 56.66 81 LYS A N 1
ATOM 659 C CA . LYS A 1 81 ? 6.294 1.432 -25.675 1.00 56.66 81 LYS A CA 1
ATOM 660 C C . LYS A 1 81 ? 7.523 0.960 -24.897 1.00 56.66 81 LYS A C 1
ATOM 662 O O . LYS A 1 81 ? 7.572 1.221 -23.703 1.00 56.66 81 LYS A O 1
ATOM 667 N N . LEU A 1 82 ? 8.491 0.307 -25.537 1.00 55.75 82 LEU A N 1
ATOM 668 C CA . LEU A 1 82 ? 9.644 -0.270 -24.829 1.00 55.75 82 LEU A CA 1
ATOM 669 C C . LEU A 1 82 ? 10.866 0.653 -24.803 1.00 55.75 82 LEU A C 1
ATOM 671 O O . LEU A 1 82 ? 11.772 0.441 -24.016 1.00 55.75 82 LE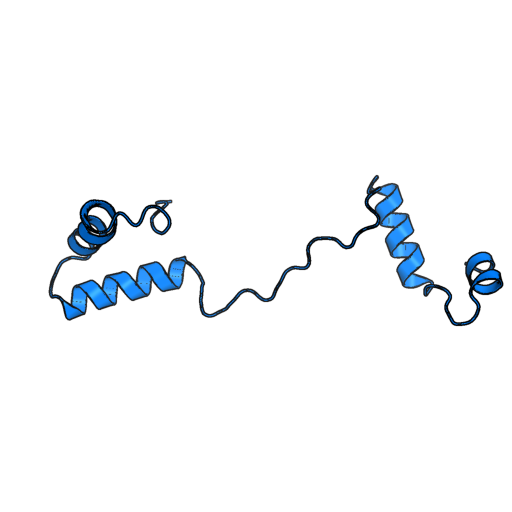U A O 1
ATOM 675 N N . PHE A 1 83 ? 10.875 1.709 -25.616 1.00 51.97 83 PHE A N 1
ATOM 676 C CA . PHE A 1 83 ? 12.030 2.588 -25.772 1.00 51.97 83 PHE A CA 1
ATOM 677 C C . PHE A 1 83 ? 11.685 4.034 -25.445 1.00 51.97 83 PHE A C 1
ATOM 679 O O . PHE A 1 83 ? 11.784 4.918 -26.297 1.00 51.97 83 PHE A O 1
ATOM 686 N N . ARG A 1 84 ? 11.272 4.294 -24.206 1.00 42.66 84 ARG A N 1
ATOM 687 C CA . ARG A 1 84 ? 11.389 5.651 -23.677 1.00 42.66 84 ARG A CA 1
ATOM 688 C C . ARG A 1 84 ? 12.818 5.771 -23.143 1.00 42.66 84 ARG A C 1
ATOM 690 O O . ARG A 1 84 ? 13.129 5.250 -22.081 1.00 42.66 84 ARG A O 1
ATOM 697 N N . GLN A 1 85 ? 13.688 6.338 -23.974 1.00 43.91 85 GLN A N 1
ATOM 698 C CA . GLN A 1 85 ? 15.075 6.663 -23.649 1.00 43.91 85 GLN A CA 1
ATOM 699 C C . GLN A 1 85 ? 15.061 7.616 -22.441 1.00 43.91 85 GLN A C 1
ATOM 701 O O . GLN A 1 85 ? 14.412 8.661 -22.514 1.00 43.91 85 GLN A O 1
ATOM 706 N N . PHE A 1 86 ? 15.693 7.217 -21.337 1.00 40.94 86 PHE A N 1
ATOM 707 C CA . PHE A 1 86 ? 16.212 8.157 -20.344 1.00 40.94 86 PHE A CA 1
ATOM 708 C C . PHE A 1 86 ? 17.630 8.544 -20.756 1.00 40.94 86 PHE A C 1
ATOM 710 O O . PHE A 1 86 ? 18.332 7.658 -21.303 1.00 40.94 86 PHE A O 1
#

InterPro domains:
  IPR052709 Transposase-Methyltransferase Hybrid [PTHR46060] (3-83)

Organism: NCBI:txid471704

Radius of gyration: 25.79 Å; chains: 1; bounding box: 48×29×63 Å

pLDDT: mean 80.28, std 14.95, range [40.94, 95.94]

Foldseek 3Di:
DVVQCVVQPVNRDDPVVVVVVVVCVVVVNPDPDDDPDPDPDPPVDDLVCCLVVVLVVVCVVVVHDSVVSVCCVCPVVVVPPSDPDD

Secondary structure (DSSP, 8-state):
-HHHHHHHGGGSPPHHHHHHHHHHHHTT----SPPPP-PPP-TT--HHHHHHHHHHHHHHHHT--HHHHHHIIIIIS--TTS----